Protein AF-A0A1R1MK42-F1 (afdb_monomer)

pLDDT: mean 86.98, std 13.15, range [39.16, 98.31]

Solvent-accessible surface area (backbone atoms only — not comparable to full-atom values): 6255 Å² total; per-residue (Å²): 85,63,34,49,67,41,86,52,98,54,34,41,34,37,38,28,96,66,67,37,85,43,75,52,93,55,93,52,94,48,46,50,37,22,13,39,99,81,50,29,74,16,33,36,44,35,53,51,91,76,48,67,64,58,54,49,52,56,50,52,56,50,43,75,76,76,54,90,62,51,66,41,33,28,26,71,84,72,75,40,67,76,28,45,60,68,55,50,54,52,46,54,44,49,53,52,52,54,55,54,52,54,59,51,63,70,67,77,74,125

Nearest PDB structures (foldseek):
  1hyv-assembly1_A  TM=3.126E-01  e=1.794E+00  Human immunodeficiency virus 1
  7vpd-assembly1_C  TM=4.108E-01  e=3.196E+00  Streptomyces coelicolor A3(2)
  6rwo-assembly1_C  TM=3.142E-01  e=3.874E+00  Simian immunodeficiency virus

Radius of gyration: 14.37 Å; Cα contacts (8 Å, |Δi|>4): 189; chains: 1; bounding box: 37×27×42 Å

Mean predicted aligned error: 5.57 Å

Secondary structure (DSSP, 8-state):
-B-EEEE-SSEEEEE-SS---EE---SSTTEEEEE-TTS-EEEEEEE-SS-HHHHHHHHHHHHHHH----S-EEEGG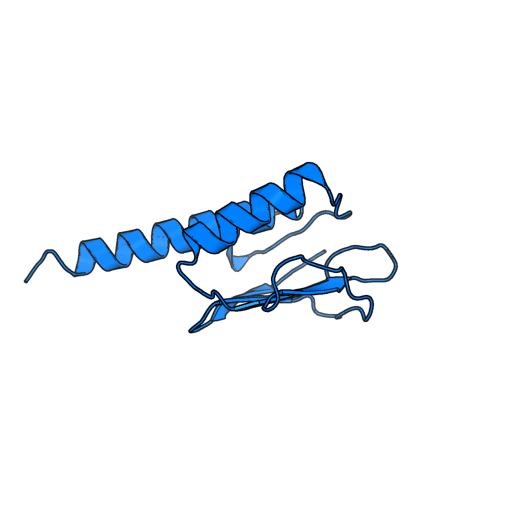GTEEEE-HHHHHHHHHHHHHHHHHHHHHTTS--

Structure (mmCIF, N/CA/C/O backbone):
data_AF-A0A1R1MK42-F1
#
_entry.id   AF-A0A1R1MK42-F1
#
loop_
_atom_site.group_PDB
_atom_site.id
_atom_site.type_symbol
_atom_site.label_atom_id
_atom_site.label_alt_id
_atom_site.label_comp_id
_atom_site.label_asym_id
_atom_site.label_entity_id
_atom_site.label_seq_id
_atom_site.pdbx_PDB_ins_code
_atom_site.Cartn_x
_atom_site.Cartn_y
_atom_site.Cartn_z
_atom_site.occupancy
_atom_site.B_iso_or_equiv
_atom_site.auth_seq_id
_atom_site.auth_comp_id
_atom_site.auth_asym_id
_atom_site.auth_atom_id
_atom_site.pdbx_PDB_model_num
ATOM 1 N N . MET A 1 1 ? -1.856 -2.636 -13.276 1.00 94.56 1 MET A N 1
ATOM 2 C CA . MET A 1 1 ? -1.531 -3.570 -12.182 1.00 94.56 1 MET A CA 1
ATOM 3 C C . MET A 1 1 ? -2.743 -3.783 -11.280 1.00 94.56 1 MET A C 1
ATOM 5 O O . MET A 1 1 ? -3.343 -2.808 -10.846 1.00 94.56 1 MET A O 1
ATOM 9 N N . LEU A 1 2 ? -3.117 -5.034 -11.003 1.00 97.50 2 LEU A N 1
ATOM 10 C CA . LEU A 1 2 ? -4.122 -5.364 -9.985 1.00 97.50 2 LEU A CA 1
ATOM 11 C C . LEU A 1 2 ? -3.400 -5.615 -8.656 1.00 97.50 2 LEU A C 1
ATOM 13 O O . LEU A 1 2 ? -2.496 -6.449 -8.610 1.00 97.50 2 LEU A O 1
ATOM 17 N N . LEU A 1 3 ? -3.780 -4.900 -7.598 1.00 98.06 3 LEU A N 1
ATOM 18 C CA . LEU A 1 3 ? -3.294 -5.150 -6.241 1.00 98.06 3 LEU A CA 1
ATOM 19 C C . LEU A 1 3 ? -4.474 -5.483 -5.336 1.00 98.06 3 LEU A C 1
ATOM 21 O O . LEU A 1 3 ? -5.514 -4.838 -5.404 1.00 98.06 3 LEU A O 1
ATOM 25 N N . HIS A 1 4 ? -4.270 -6.445 -4.446 1.00 98.19 4 HIS A N 1
ATOM 26 C CA . HIS A 1 4 ? -5.196 -6.764 -3.373 1.00 98.19 4 HIS A CA 1
ATOM 27 C C . HIS A 1 4 ? -4.791 -6.035 -2.105 1.00 98.19 4 HIS A C 1
ATOM 29 O O . HIS A 1 4 ? -3.666 -6.208 -1.619 1.00 98.19 4 HIS A O 1
ATOM 35 N N . PHE A 1 5 ? -5.708 -5.237 -1.565 1.00 98.25 5 PHE A N 1
ATOM 36 C CA . PHE A 1 5 ? -5.514 -4.574 -0.283 1.00 98.25 5 PHE A CA 1
ATOM 37 C C . PHE A 1 5 ? -5.948 -5.468 0.875 1.00 98.25 5 PHE A C 1
ATOM 39 O O . PHE A 1 5 ? -7.041 -6.034 0.895 1.00 98.25 5 PHE A O 1
ATOM 46 N N . LYS A 1 6 ? -5.088 -5.547 1.889 1.00 97.75 6 LYS A N 1
ATOM 47 C CA . LYS A 1 6 ? -5.372 -6.225 3.147 1.00 97.75 6 LYS A CA 1
ATOM 48 C C . LYS A 1 6 ? -4.967 -5.348 4.320 1.00 97.75 6 LYS A C 1
ATOM 50 O O . LYS A 1 6 ? -3.787 -5.099 4.549 1.00 97.75 6 LYS A O 1
ATOM 55 N N . ASP A 1 7 ? -5.954 -4.964 5.115 1.00 95.75 7 ASP A N 1
ATOM 56 C CA . ASP A 1 7 ? -5.732 -4.414 6.446 1.00 95.75 7 ASP A CA 1
ATOM 57 C C . ASP A 1 7 ? -5.218 -5.512 7.392 1.00 95.75 7 ASP A C 1
ATOM 59 O O . ASP A 1 7 ? -5.723 -6.639 7.418 1.00 95.75 7 ASP A O 1
ATOM 63 N N . THR A 1 8 ? -4.183 -5.197 8.164 1.00 93.56 8 THR A N 1
ATOM 64 C CA . THR A 1 8 ? -3.572 -6.108 9.136 1.00 93.56 8 THR A CA 1
ATOM 65 C C . THR A 1 8 ? -3.674 -5.525 10.545 1.00 93.56 8 THR A C 1
ATOM 67 O O . THR A 1 8 ? -4.107 -4.391 10.751 1.00 93.56 8 THR A O 1
ATOM 70 N N . LYS A 1 9 ? -3.271 -6.297 11.562 1.00 87.75 9 LYS A N 1
ATOM 71 C CA . LYS A 1 9 ? -3.325 -5.837 12.958 1.00 87.75 9 LYS A CA 1
ATOM 72 C C . LYS A 1 9 ? -2.465 -4.588 13.202 1.00 87.75 9 LYS A C 1
ATOM 74 O O . LYS A 1 9 ? -2.825 -3.775 14.050 1.00 87.75 9 LYS A O 1
ATOM 79 N N . SER A 1 10 ? -1.348 -4.458 12.493 1.00 89.88 10 SER A N 1
ATOM 80 C CA . SER A 1 10 ? -0.309 -3.454 12.746 1.00 89.88 10 SER A CA 1
ATOM 81 C C . SER A 1 10 ? -0.009 -2.571 11.535 1.00 89.88 10 SER A C 1
ATOM 83 O O . SER A 1 10 ? 0.975 -1.847 11.555 1.00 89.88 10 SER A O 1
ATOM 85 N N . GLY A 1 11 ? -0.803 -2.637 10.468 1.00 94.00 11 GLY A N 1
ATOM 86 C CA . GLY A 1 11 ? -0.382 -2.109 9.176 1.00 94.00 11 GLY A CA 1
ATOM 87 C C . GLY A 1 11 ? -1.310 -2.496 8.040 1.00 94.00 11 GLY A C 1
ATOM 88 O O . GLY A 1 11 ? -2.415 -2.990 8.278 1.00 94.00 11 GLY A O 1
ATOM 89 N N . PHE A 1 12 ? -0.822 -2.402 6.813 1.00 96.06 12 PHE A N 1
ATOM 90 C CA . PHE A 1 12 ? -1.520 -2.914 5.641 1.00 96.06 12 PHE A CA 1
ATOM 91 C C . PHE A 1 12 ? -0.565 -3.597 4.672 1.00 96.06 12 PHE A C 1
ATOM 93 O O . PHE A 1 12 ? 0.650 -3.409 4.716 1.00 96.06 12 PHE A O 1
ATOM 100 N N . ARG A 1 13 ? -1.159 -4.362 3.762 1.00 97.50 13 ARG A N 1
ATOM 101 C CA . ARG A 1 13 ? -0.465 -4.999 2.657 1.00 97.50 13 ARG A CA 1
ATOM 102 C C . ARG A 1 13 ? -1.177 -4.716 1.344 1.00 97.50 13 ARG A C 1
ATOM 104 O O . ARG A 1 13 ? -2.406 -4.775 1.285 1.00 97.50 13 ARG A O 1
ATOM 111 N N . LEU A 1 14 ? -0.400 -4.454 0.301 1.00 97.44 14 LEU A N 1
ATOM 112 C CA . LEU A 1 14 ? -0.841 -4.479 -1.092 1.00 97.44 14 LEU A CA 1
ATOM 113 C C . LEU A 1 14 ? -0.080 -5.590 -1.804 1.00 97.44 14 LEU A C 1
ATOM 115 O O . LEU A 1 14 ? 1.136 -5.695 -1.656 1.00 97.44 14 LEU A O 1
ATOM 119 N N . LYS A 1 15 ? -0.772 -6.442 -2.556 1.00 97.94 15 LYS A N 1
ATOM 120 C CA . LYS A 1 15 ? -0.126 -7.580 -3.217 1.00 97.94 15 LYS A CA 1
ATOM 121 C C . LYS A 1 15 ? -0.754 -7.887 -4.573 1.00 97.94 15 LYS A C 1
ATOM 123 O O . LYS A 1 15 ? -1.964 -8.059 -4.656 1.00 97.94 15 LYS A O 1
ATOM 128 N N . ALA A 1 16 ? 0.079 -8.004 -5.601 1.00 97.44 16 ALA A N 1
ATOM 129 C CA . ALA A 1 16 ? -0.280 -8.572 -6.896 1.00 97.44 16 ALA A CA 1
ATOM 130 C C . ALA A 1 16 ? -0.193 -10.109 -6.874 1.00 97.44 16 ALA A C 1
ATOM 132 O O . ALA A 1 16 ? 0.470 -10.701 -6.016 1.00 97.44 16 ALA A O 1
ATOM 133 N N . ASP A 1 17 ? -0.794 -10.759 -7.872 1.00 95.12 17 ASP A N 1
ATOM 134 C CA . ASP A 1 17 ? -0.704 -12.217 -8.050 1.00 95.12 17 ASP A CA 1
ATOM 135 C C . ASP A 1 17 ? 0.736 -12.695 -8.266 1.00 95.12 17 ASP A C 1
ATOM 137 O O . ASP A 1 17 ? 1.145 -13.743 -7.763 1.00 95.12 17 ASP A O 1
ATOM 141 N N . ARG A 1 18 ? 1.523 -11.899 -8.998 1.00 95.31 18 ARG A N 1
ATOM 142 C CA . ARG A 1 18 ? 2.962 -12.098 -9.174 1.00 95.31 18 ARG A CA 1
ATOM 143 C C . ARG A 1 18 ? 3.716 -10.963 -8.506 1.00 95.31 18 ARG A C 1
ATOM 145 O O . ARG A 1 18 ? 3.560 -9.807 -8.888 1.00 95.31 18 ARG A O 1
ATOM 152 N N . ILE A 1 19 ? 4.542 -11.328 -7.535 1.00 95.44 19 ILE A N 1
ATOM 153 C CA . ILE A 1 19 ? 5.438 -10.415 -6.831 1.00 95.44 19 ILE A CA 1
ATOM 154 C C . ILE A 1 19 ? 6.752 -10.340 -7.615 1.00 95.44 19 ILE A C 1
ATOM 156 O O . ILE A 1 19 ? 7.307 -11.373 -7.991 1.00 95.44 19 ILE A O 1
ATOM 160 N N . GLY A 1 20 ? 7.199 -9.121 -7.905 1.00 93.50 20 GLY A N 1
ATOM 161 C CA . GLY A 1 20 ? 8.527 -8.851 -8.444 1.00 93.50 20 GLY A CA 1
ATOM 162 C C . GLY A 1 20 ? 9.605 -8.931 -7.363 1.00 93.50 20 GLY A C 1
ATOM 163 O O . GLY A 1 20 ? 9.311 -9.059 -6.181 1.00 93.50 20 GLY A O 1
ATOM 164 N N . ASP A 1 21 ? 10.861 -8.861 -7.773 1.00 92.25 21 ASP A N 1
ATOM 165 C CA . ASP A 1 21 ? 12.038 -9.080 -6.928 1.00 92.25 21 ASP A CA 1
ATOM 166 C C . ASP A 1 21 ? 12.903 -7.822 -6.752 1.00 92.25 21 ASP A C 1
ATOM 168 O O . ASP A 1 21 ? 13.908 -7.856 -6.044 1.00 92.25 21 ASP A O 1
ATOM 172 N N . LYS A 1 22 ? 12.522 -6.699 -7.375 1.00 91.62 22 LYS A N 1
ATOM 173 C CA . LYS A 1 22 ? 13.263 -5.438 -7.281 1.00 91.62 22 LYS A CA 1
ATOM 174 C C . LYS A 1 22 ? 12.762 -4.592 -6.126 1.00 91.62 22 LYS A C 1
ATOM 176 O O . LYS A 1 22 ? 11.663 -4.038 -6.196 1.00 91.62 22 LYS A O 1
ATOM 181 N N . GLU A 1 23 ? 13.595 -4.434 -5.110 1.00 88.50 23 GLU A N 1
ATOM 182 C CA . GLU A 1 23 ? 13.330 -3.515 -4.008 1.00 88.50 23 GLU A CA 1
ATOM 183 C C . GLU A 1 23 ? 13.297 -2.061 -4.492 1.00 88.50 23 GLU A C 1
ATOM 185 O O . GLU A 1 23 ? 14.202 -1.587 -5.185 1.00 88.50 23 GLU A O 1
ATOM 190 N N . LEU A 1 24 ? 12.242 -1.344 -4.105 1.00 83.88 24 LEU A N 1
ATOM 191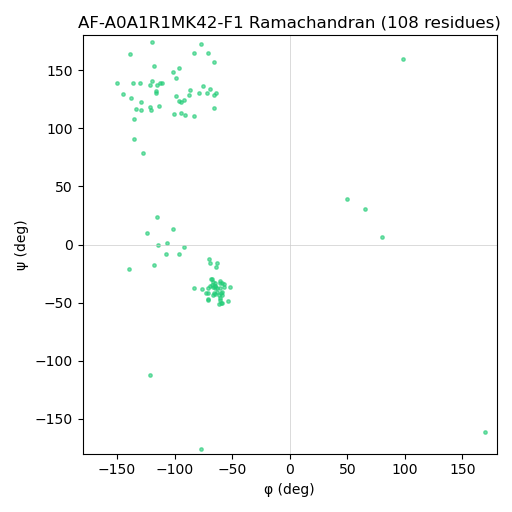 C CA . LEU A 1 24 ? 12.162 0.104 -4.232 1.00 83.88 24 LEU A CA 1
ATOM 192 C C . LEU A 1 24 ? 12.468 0.707 -2.854 1.00 83.88 24 LEU A C 1
ATOM 194 O O . LEU A 1 24 ? 11.667 0.529 -1.933 1.00 83.88 24 LEU A O 1
ATOM 198 N N . PRO A 1 25 ? 13.599 1.413 -2.683 1.00 73.94 25 PRO A N 1
ATOM 199 C CA . PRO A 1 25 ? 13.995 1.921 -1.379 1.00 73.94 25 PRO A CA 1
ATOM 200 C C . PRO A 1 25 ? 12.993 2.971 -0.894 1.00 73.94 25 PRO A C 1
ATOM 202 O O . PRO A 1 25 ? 12.841 4.032 -1.504 1.00 73.94 25 PRO A O 1
ATOM 205 N N . PHE A 1 26 ? 12.327 2.673 0.220 1.00 70.44 26 PHE A N 1
ATOM 206 C CA . PHE A 1 26 ? 11.504 3.623 0.960 1.00 70.44 26 PHE A CA 1
ATOM 207 C C . PHE A 1 26 ? 12.262 4.134 2.196 1.00 70.44 26 PHE A C 1
ATOM 209 O O . PHE A 1 26 ? 13.069 3.400 2.766 1.00 70.44 26 PHE A O 1
ATOM 216 N N . PRO A 1 27 ? 12.037 5.386 2.634 1.00 65.12 27 PRO A N 1
ATOM 217 C CA . PRO A 1 27 ? 12.748 5.956 3.784 1.00 65.12 27 PRO A CA 1
ATOM 218 C C . PRO A 1 27 ? 12.401 5.300 5.115 1.00 65.12 27 PRO A C 1
ATOM 220 O O . PRO A 1 27 ? 13.220 5.312 6.034 1.00 65.12 27 PRO A O 1
ATOM 223 N N . SER A 1 28 ? 11.180 4.781 5.247 1.00 68.12 28 SER A N 1
ATOM 224 C CA . SER A 1 28 ? 10.745 4.126 6.473 1.00 68.12 28 SER A CA 1
ATOM 225 C C . SER A 1 28 ? 11.294 2.708 6.571 1.00 68.12 28 SER A C 1
ATOM 227 O O . SER A 1 28 ? 11.142 1.890 5.668 1.00 68.12 28 SER A O 1
ATOM 229 N N . LEU A 1 29 ? 11.876 2.410 7.735 1.00 64.69 29 LEU A N 1
ATOM 230 C CA . LEU A 1 29 ? 12.476 1.119 8.078 1.00 64.69 29 LEU A CA 1
ATOM 231 C C . LEU A 1 29 ? 11.473 -0.045 8.110 1.00 64.69 29 LEU A C 1
ATOM 233 O O . LEU A 1 29 ? 11.892 -1.198 8.142 1.00 64.69 29 LEU A O 1
ATOM 237 N N . LEU A 1 30 ? 10.169 0.244 8.154 1.00 81.50 30 LEU A N 1
ATOM 238 C CA . LEU A 1 30 ? 9.104 -0.759 8.260 1.00 81.50 30 LEU A CA 1
ATOM 239 C C . LEU A 1 30 ? 8.203 -0.804 7.020 1.00 81.50 30 LEU A C 1
ATOM 241 O O . LEU A 1 30 ? 7.039 -1.209 7.113 1.00 81.50 30 LEU A O 1
ATOM 245 N N . VAL A 1 31 ? 8.733 -0.359 5.880 1.00 86.44 31 VAL A N 1
ATOM 246 C CA . VAL A 1 31 ? 8.054 -0.431 4.588 1.00 86.44 31 VAL A CA 1
ATOM 247 C C . VAL A 1 31 ? 8.905 -1.245 3.634 1.00 86.44 31 VAL A C 1
ATOM 249 O O . VAL A 1 31 ? 9.999 -0.840 3.252 1.00 86.44 31 VAL A O 1
ATOM 252 N N . GLU A 1 32 ? 8.369 -2.383 3.223 1.00 90.50 32 GLU A N 1
ATOM 253 C CA . GLU A 1 32 ? 8.912 -3.166 2.123 1.00 90.50 32 GLU A CA 1
ATOM 254 C C . GLU A 1 32 ? 8.110 -2.852 0.862 1.00 90.50 32 GLU A C 1
ATOM 256 O O . GLU A 1 32 ? 6.880 -2.944 0.874 1.00 90.50 32 GLU A O 1
ATOM 261 N N . VAL A 1 33 ? 8.793 -2.493 -0.228 1.00 91.44 33 VAL A N 1
ATOM 262 C CA . VAL A 1 33 ? 8.172 -2.288 -1.543 1.00 91.44 33 VAL A CA 1
ATOM 263 C C . VAL A 1 33 ? 8.939 -3.078 -2.592 1.00 91.44 33 VAL A C 1
ATOM 265 O O . VAL A 1 33 ? 10.132 -2.848 -2.789 1.00 91.44 33 VAL A O 1
ATOM 268 N N . LEU A 1 34 ? 8.242 -3.967 -3.304 1.00 94.12 34 LEU A N 1
ATOM 269 C CA . LEU A 1 34 ? 8.811 -4.726 -4.420 1.00 94.12 34 LEU A CA 1
ATOM 270 C C . LEU A 1 34 ? 8.134 -4.350 -5.734 1.00 94.12 34 LEU A C 1
ATOM 272 O O . LEU A 1 34 ? 6.904 -4.242 -5.830 1.00 94.12 34 LEU A O 1
ATOM 276 N N . THR A 1 35 ? 8.946 -4.202 -6.771 1.00 94.88 35 THR A N 1
ATOM 277 C CA . THR A 1 35 ? 8.537 -3.803 -8.115 1.00 94.88 35 THR A CA 1
ATOM 278 C C . THR A 1 35 ? 8.847 -4.888 -9.138 1.00 94.88 35 THR A C 1
ATOM 280 O O . THR A 1 35 ? 9.739 -5.718 -8.953 1.00 94.88 35 THR A O 1
ATOM 283 N N . ASN A 1 36 ? 8.085 -4.902 -10.231 1.00 94.81 36 ASN A N 1
ATOM 284 C CA . ASN A 1 36 ? 8.420 -5.706 -11.401 1.00 94.81 36 ASN A CA 1
ATOM 285 C C . ASN A 1 36 ? 9.552 -5.056 -12.222 1.00 94.81 36 ASN A C 1
ATOM 287 O O . ASN A 1 36 ? 10.106 -4.012 -11.876 1.00 94.81 36 ASN A O 1
ATOM 291 N N . ASN A 1 37 ? 9.895 -5.661 -13.361 1.00 93.62 37 ASN A N 1
ATOM 292 C CA . ASN A 1 37 ? 10.966 -5.161 -14.222 1.00 93.62 37 ASN A CA 1
ATOM 293 C C . ASN A 1 37 ? 10.701 -3.776 -14.830 1.00 93.62 37 ASN A C 1
ATOM 295 O O . ASN A 1 37 ? 11.655 -3.118 -15.241 1.00 93.62 37 ASN A O 1
ATOM 299 N N . GLN A 1 38 ? 9.442 -3.351 -14.862 1.00 92.50 38 GLN A N 1
ATOM 300 C CA . GLN A 1 38 ? 8.956 -2.076 -15.371 1.00 92.50 38 GLN A CA 1
ATOM 301 C C . GLN A 1 38 ? 8.888 -0.999 -14.276 1.00 92.50 38 GLN A C 1
ATOM 303 O O . GLN A 1 38 ? 8.533 0.138 -14.570 1.00 92.50 38 GLN A O 1
ATOM 308 N N . GLY A 1 39 ? 9.229 -1.341 -13.029 1.00 91.62 39 GLY A N 1
ATOM 309 C CA . GLY A 1 39 ? 9.148 -0.436 -11.884 1.00 91.62 39 GLY A CA 1
ATOM 310 C C . GLY A 1 39 ? 7.739 -0.290 -11.305 1.00 91.62 39 GLY A C 1
ATOM 311 O O . GLY A 1 39 ? 7.538 0.530 -10.413 1.00 91.62 39 GLY A O 1
ATOM 312 N N . GLU A 1 40 ? 6.758 -1.067 -11.776 1.00 94.56 40 GLU A N 1
ATOM 313 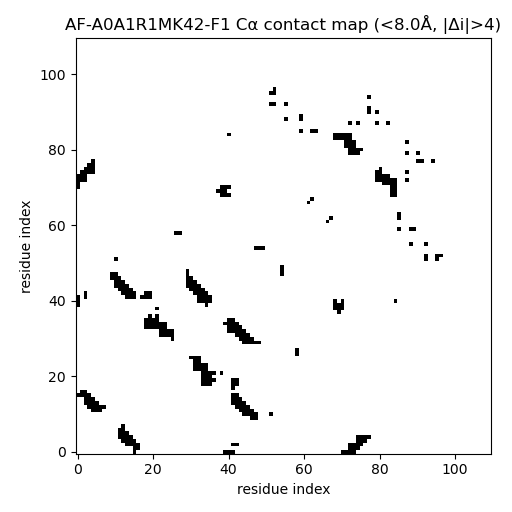C CA . GLU A 1 40 ? 5.417 -1.062 -11.192 1.00 94.56 40 GLU A CA 1
ATOM 314 C C . GLU A 1 40 ? 5.429 -1.825 -9.867 1.00 94.56 40 GLU A C 1
ATOM 316 O O . GLU A 1 40 ? 5.986 -2.923 -9.770 1.00 94.56 40 GLU A O 1
ATOM 321 N N . VAL A 1 41 ? 4.778 -1.272 -8.848 1.00 94.44 41 VAL A N 1
ATOM 322 C CA . VAL A 1 41 ? 4.655 -1.890 -7.530 1.00 94.44 41 VAL A CA 1
ATOM 323 C C . VAL A 1 41 ? 3.832 -3.168 -7.632 1.00 94.44 41 VAL A C 1
ATOM 325 O O . VAL A 1 41 ? 2.718 -3.191 -8.146 1.00 94.44 41 VAL A O 1
ATOM 328 N N . THR A 1 42 ? 4.378 -4.246 -7.093 1.00 97.00 42 THR A N 1
ATOM 329 C CA . THR A 1 42 ? 3.724 -5.561 -7.030 1.00 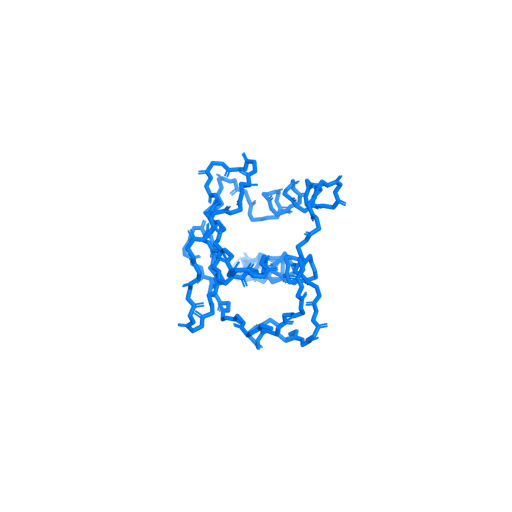97.00 42 THR A CA 1
ATOM 330 C C . THR A 1 42 ? 3.497 -6.021 -5.598 1.00 97.00 42 THR A C 1
ATOM 332 O O . THR A 1 42 ? 2.673 -6.902 -5.350 1.00 97.00 42 THR A O 1
ATOM 335 N N . PHE A 1 43 ? 4.202 -5.415 -4.646 1.00 96.44 43 PHE A N 1
ATOM 336 C CA . PHE A 1 43 ? 4.093 -5.735 -3.238 1.00 96.44 43 PHE A CA 1
ATOM 337 C C . PHE A 1 43 ? 4.396 -4.511 -2.383 1.00 96.44 43 PHE A C 1
ATOM 339 O O . PHE A 1 43 ? 5.330 -3.764 -2.672 1.00 96.44 43 PHE A O 1
ATOM 346 N N . VAL A 1 44 ? 3.605 -4.346 -1.329 1.00 94.25 44 VAL A N 1
ATOM 347 C CA . VAL A 1 44 ? 3.856 -3.428 -0.222 1.00 94.25 44 VAL A CA 1
ATOM 348 C C . VAL A 1 44 ? 3.507 -4.161 1.057 1.00 94.25 44 VAL A C 1
ATOM 350 O O . VAL A 1 44 ? 2.370 -4.619 1.179 1.00 94.25 44 VAL A O 1
ATOM 353 N N . ASP A 1 45 ? 4.422 -4.221 2.015 1.00 93.88 45 ASP A N 1
ATOM 354 C CA . ASP A 1 45 ? 4.104 -4.564 3.401 1.00 93.88 45 ASP A CA 1
ATOM 355 C C . ASP A 1 45 ? 4.537 -3.406 4.283 1.00 93.88 45 ASP A C 1
ATOM 357 O O . ASP A 1 45 ? 5.708 -3.030 4.306 1.00 93.88 45 ASP A O 1
ATOM 361 N N . TRP A 1 46 ? 3.573 -2.803 4.969 1.00 92.06 46 TRP A N 1
ATOM 362 C CA . TRP A 1 46 ? 3.821 -1.607 5.754 1.00 92.06 46 TRP A CA 1
ATOM 363 C C . TRP A 1 46 ? 3.272 -1.786 7.153 1.00 92.06 46 TRP A C 1
ATOM 365 O O . TRP A 1 46 ? 2.059 -1.874 7.353 1.00 92.06 46 TRP A O 1
ATOM 375 N N . VAL A 1 47 ? 4.177 -1.784 8.128 1.00 91.56 47 VAL A N 1
ATOM 376 C CA . VAL A 1 47 ? 3.847 -1.779 9.554 1.00 91.56 47 VAL A CA 1
ATOM 377 C C . VAL A 1 47 ? 3.884 -0.349 10.086 1.00 91.56 47 VAL A C 1
ATOM 379 O O . VAL A 1 47 ? 4.892 0.344 9.967 1.00 91.56 47 VAL A O 1
ATOM 382 N N . PHE A 1 48 ? 2.780 0.104 10.675 1.00 90.12 48 PHE A N 1
ATOM 383 C CA . PHE A 1 48 ? 2.711 1.416 11.307 1.00 90.12 48 PHE A CA 1
ATOM 384 C C . PHE A 1 48 ? 3.512 1.419 12.611 1.00 90.12 48 PHE A C 1
ATOM 386 O O . PHE A 1 48 ? 3.333 0.544 13.462 1.00 90.12 48 PHE A O 1
ATOM 393 N N . MET A 1 49 ? 4.374 2.418 12.777 1.00 84.56 49 MET A N 1
ATOM 394 C CA . MET A 1 49 ? 5.114 2.668 14.013 1.00 84.56 49 MET A CA 1
ATOM 395 C C . MET A 1 49 ? 4.283 3.448 15.023 1.00 84.56 49 MET A C 1
ATOM 397 O O . MET A 1 49 ? 4.401 3.221 16.226 1.00 84.56 49 MET A O 1
ATOM 401 N N . SER A 1 50 ? 3.480 4.394 14.536 1.00 82.25 50 SER A N 1
ATOM 402 C CA . SER A 1 50 ? 2.734 5.321 15.378 1.00 82.25 50 SER A CA 1
ATOM 403 C C . SER A 1 50 ? 1.233 5.203 15.109 1.00 82.25 50 SER A C 1
ATOM 405 O O . SER A 1 50 ? 0.617 4.176 15.410 1.00 82.25 50 SER A O 1
ATOM 407 N N . SER A 1 51 ? 0.625 6.235 14.534 1.00 86.94 51 SER A N 1
ATOM 408 C CA . SER A 1 51 ? -0.729 6.192 14.013 1.00 86.94 51 SER A CA 1
ATOM 409 C C . SER A 1 51 ? -0.715 5.981 12.491 1.00 86.94 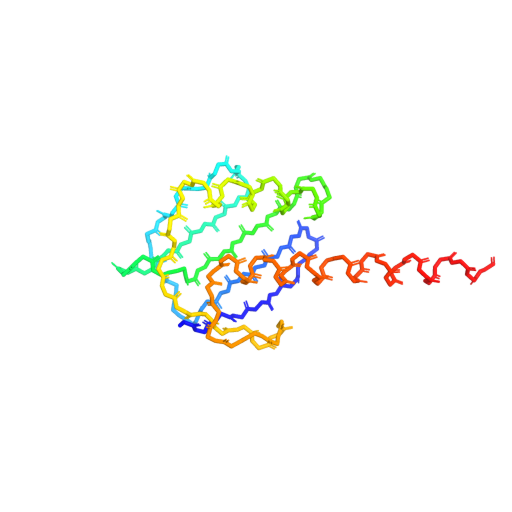51 SER A C 1
ATOM 411 O O . SER A 1 51 ? 0.111 6.572 11.794 1.00 86.94 51 SER A O 1
ATOM 413 N N . PRO A 1 52 ? -1.677 5.216 11.933 1.00 88.62 52 PRO A N 1
ATOM 414 C CA . PRO A 1 52 ? -1.791 5.028 10.485 1.00 88.62 52 PRO A CA 1
ATOM 415 C C . PRO A 1 52 ? -1.818 6.345 9.702 1.00 88.62 52 PRO A C 1
ATOM 417 O O . PRO A 1 52 ? -1.282 6.438 8.605 1.00 88.62 52 PRO A O 1
ATOM 420 N N . LEU A 1 53 ? -2.460 7.378 10.262 1.00 90.75 53 LEU A N 1
ATOM 421 C CA . LEU A 1 53 ? -2.632 8.663 9.590 1.00 90.75 53 LEU A CA 1
ATOM 422 C C . LEU A 1 53 ? -1.358 9.508 9.585 1.00 90.75 53 LEU A C 1
ATOM 424 O O . LEU A 1 53 ? -1.112 10.191 8.592 1.00 90.75 53 LEU A O 1
ATOM 428 N N . GLU A 1 54 ? -0.577 9.494 10.666 1.00 88.19 54 GLU A N 1
ATOM 429 C CA . GLU A 1 54 ? 0.698 10.215 10.727 1.00 88.19 54 GLU A CA 1
ATOM 430 C C . GLU A 1 54 ? 1.739 9.545 9.838 1.00 88.19 54 GLU A C 1
ATOM 432 O O . GLU A 1 54 ? 2.333 10.229 9.003 1.00 88.19 54 GLU A O 1
ATOM 437 N N . ASP A 1 55 ? 1.868 8.219 9.932 1.00 87.44 55 ASP A N 1
ATOM 438 C CA . ASP A 1 55 ? 2.816 7.449 9.127 1.00 87.44 55 ASP A CA 1
ATOM 439 C C . ASP A 1 55 ? 2.511 7.610 7.626 1.00 87.44 55 ASP A C 1
ATOM 441 O O . ASP A 1 55 ? 3.392 7.970 6.845 1.00 87.44 55 ASP A O 1
ATOM 445 N N . LEU A 1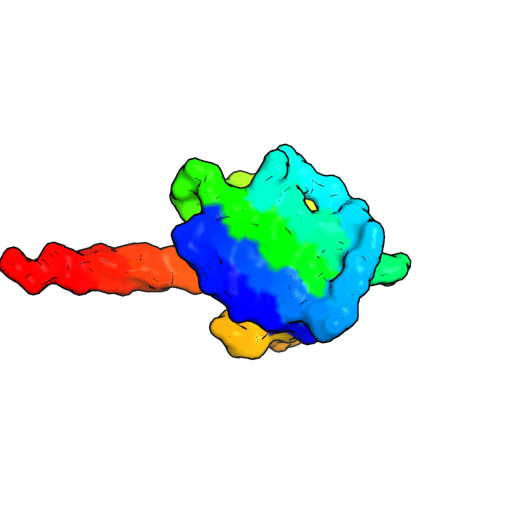 56 ? 1.243 7.462 7.208 1.00 87.81 56 LEU A N 1
ATOM 446 C CA . LEU A 1 56 ? 0.853 7.673 5.806 1.00 87.81 56 LEU A CA 1
ATOM 447 C C . LEU A 1 56 ? 1.049 9.124 5.356 1.00 87.81 56 LEU A C 1
ATOM 449 O O . LEU A 1 56 ? 1.392 9.359 4.201 1.00 87.81 56 LEU A O 1
ATOM 453 N N . LYS A 1 57 ? 0.826 10.117 6.227 1.00 86.12 57 LYS A N 1
ATOM 454 C CA . LYS A 1 57 ? 1.030 11.534 5.880 1.00 86.12 57 LYS A CA 1
ATOM 455 C C . LYS A 1 57 ? 2.507 11.841 5.642 1.00 86.12 57 LYS A C 1
ATOM 457 O O . LYS A 1 57 ? 2.812 12.560 4.690 1.00 86.12 57 LYS A O 1
ATOM 462 N N . PHE A 1 58 ? 3.390 11.332 6.500 1.00 81.38 58 PHE A N 1
ATOM 463 C CA . PHE A 1 58 ? 4.831 11.524 6.373 1.00 81.38 58 PHE A CA 1
ATOM 464 C C . PHE A 1 58 ? 5.340 10.923 5.060 1.00 81.38 58 PHE A C 1
ATOM 466 O O . PHE A 1 58 ? 5.929 11.622 4.238 1.00 81.38 58 PHE A O 1
ATOM 473 N N . GLU A 1 59 ? 5.000 9.672 4.786 1.00 76.44 59 GLU A N 1
ATOM 474 C CA . GLU A 1 59 ? 5.476 8.978 3.589 1.00 76.44 59 GLU A CA 1
ATOM 475 C C . GLU A 1 59 ? 4.850 9.503 2.288 1.00 76.44 59 GLU A C 1
ATOM 477 O O . GLU A 1 59 ? 5.551 9.665 1.291 1.00 76.44 59 GLU A O 1
ATOM 482 N N . LEU A 1 60 ? 3.563 9.880 2.277 1.00 79.00 60 LEU A N 1
ATOM 483 C CA . LEU A 1 60 ? 2.956 10.547 1.113 1.00 79.00 60 LEU A CA 1
ATOM 484 C C . LEU A 1 60 ? 3.667 11.859 0.761 1.00 79.00 60 LEU A C 1
ATOM 486 O O . LEU A 1 60 ? 3.732 12.219 -0.417 1.00 79.00 60 LEU A O 1
ATOM 490 N N . SER A 1 61 ? 4.195 12.576 1.760 1.00 76.50 61 SER A N 1
ATOM 491 C CA . SER A 1 61 ? 4.995 13.779 1.514 1.00 76.50 61 SER A CA 1
ATOM 492 C C . SER A 1 61 ? 6.339 13.447 0.865 1.00 76.50 61 SER A C 1
ATOM 494 O O . SER A 1 61 ? 6.764 14.162 -0.035 1.00 76.50 61 SER A O 1
ATOM 496 N N . TYR A 1 62 ? 6.949 12.317 1.228 1.00 68.88 62 TYR A N 1
ATOM 497 C CA . TYR A 1 62 ? 8.200 11.867 0.627 1.00 68.88 62 TYR A CA 1
ATOM 498 C C . TYR A 1 62 ? 8.022 11.394 -0.821 1.00 68.88 62 TYR A C 1
ATOM 500 O O . TYR A 1 62 ? 8.759 11.821 -1.711 1.00 68.88 62 TYR A O 1
ATOM 508 N N . VAL A 1 63 ? 7.011 10.555 -1.077 1.00 68.44 63 VAL A N 1
ATOM 509 C CA . VAL A 1 63 ? 6.704 10.028 -2.421 1.00 68.44 63 VAL A CA 1
ATOM 510 C C . VAL A 1 63 ? 6.411 11.161 -3.398 1.00 68.44 63 VAL A C 1
ATOM 512 O O . VAL A 1 63 ? 6.879 11.131 -4.532 1.00 68.44 63 VAL A O 1
ATOM 515 N N . LYS A 1 64 ? 5.676 12.188 -2.951 1.00 64.12 64 LYS A N 1
ATOM 516 C CA . LYS A 1 64 ? 5.288 13.334 -3.781 1.00 64.12 64 LYS A CA 1
ATOM 517 C C . LYS A 1 64 ? 6.487 14.062 -4.398 1.00 64.12 64 LYS A C 1
ATOM 519 O O . LYS A 1 64 ? 6.355 14.554 -5.515 1.00 64.12 64 LYS A O 1
ATOM 524 N N . ASP A 1 65 ? 7.609 14.124 -3.688 1.00 63.62 65 ASP A N 1
ATOM 525 C CA . ASP A 1 65 ? 8.705 15.026 -4.038 1.00 63.62 65 ASP A CA 1
ATOM 526 C C . ASP A 1 65 ? 9.931 14.304 -4.627 1.00 63.62 65 ASP A C 1
ATOM 528 O O . ASP A 1 65 ? 10.862 14.974 -5.074 1.00 63.62 65 ASP A O 1
ATOM 532 N N . ARG A 1 66 ? 9.980 12.958 -4.615 1.00 64.88 66 ARG A N 1
ATOM 533 C CA . ARG A 1 66 ? 11.223 12.221 -4.937 1.00 64.88 66 ARG A CA 1
ATOM 534 C C . ARG A 1 66 ? 11.095 10.958 -5.783 1.00 64.88 66 ARG A C 1
ATOM 536 O O . ARG A 1 66 ? 12.102 10.561 -6.363 1.00 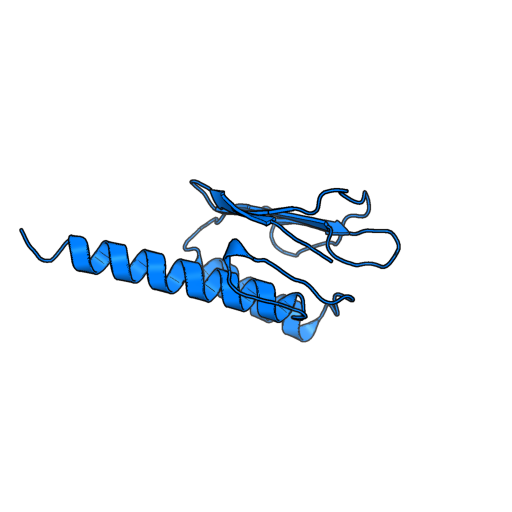64.88 66 ARG A O 1
ATOM 543 N N . VAL A 1 67 ? 9.928 10.314 -5.851 1.00 70.50 67 VAL A N 1
ATOM 544 C CA . VAL A 1 67 ? 9.804 8.998 -6.502 1.00 70.50 67 VAL A CA 1
ATOM 545 C C . VAL A 1 67 ? 8.567 8.957 -7.391 1.00 70.50 67 VAL A C 1
ATOM 547 O O . VAL A 1 67 ? 7.438 8.895 -6.909 1.00 70.50 67 VAL A O 1
ATOM 550 N N . GLU A 1 68 ? 8.784 8.961 -8.704 1.00 78.19 68 GLU A N 1
ATOM 551 C CA . GLU A 1 68 ? 7.731 8.671 -9.673 1.00 78.19 68 GLU A CA 1
ATOM 552 C C . GLU A 1 68 ? 7.608 7.151 -9.826 1.00 78.19 68 GLU A C 1
ATOM 554 O O . GLU A 1 68 ? 8.517 6.487 -10.321 1.00 78.19 68 GLU A O 1
ATOM 559 N N . ILE A 1 69 ? 6.497 6.592 -9.343 1.00 87.25 69 ILE A N 1
ATOM 560 C CA . ILE A 1 69 ? 6.205 5.159 -9.447 1.00 87.25 69 ILE A CA 1
ATOM 561 C C . ILE A 1 69 ? 5.337 4.946 -10.692 1.00 87.25 69 ILE A C 1
ATOM 563 O O . ILE A 1 69 ? 4.190 5.410 -10.701 1.00 87.25 69 ILE A O 1
ATOM 567 N N . PRO A 1 70 ? 5.845 4.262 -11.732 1.00 91.38 70 PRO A N 1
ATOM 568 C CA . PRO A 1 70 ? 5.095 4.043 -12.957 1.00 91.38 70 PRO A CA 1
ATOM 569 C C . PRO A 1 70 ? 3.944 3.050 -12.752 1.00 91.38 70 PRO A C 1
ATOM 571 O O . PRO A 1 70 ? 3.887 2.298 -11.774 1.00 91.38 70 PRO A O 1
ATOM 574 N N . GLY A 1 71 ? 3.035 3.035 -13.724 1.00 93.12 71 GLY A N 1
ATOM 575 C CA . GLY A 1 71 ? 1.908 2.111 -13.780 1.00 93.12 71 GLY A CA 1
ATOM 576 C C . GLY A 1 71 ? 0.596 2.706 -13.271 1.00 93.12 71 GLY A C 1
ATOM 577 O O . GLY A 1 71 ? 0.557 3.691 -12.533 1.00 93.12 71 GLY A O 1
ATOM 578 N N . LEU A 1 72 ? -0.498 2.074 -13.693 1.00 96.44 72 LEU A N 1
ATOM 579 C CA . LEU A 1 72 ? -1.849 2.347 -13.211 1.00 96.44 72 LEU A CA 1
ATOM 580 C C . LEU A 1 72 ? -2.355 1.140 -12.433 1.00 96.44 72 LEU A C 1
ATOM 582 O O . LEU A 1 72 ? -2.148 -0.006 -12.836 1.00 96.44 72 LEU A O 1
ATOM 586 N N . TYR A 1 73 ? -3.022 1.399 -11.321 1.00 97.31 73 TYR A N 1
ATOM 587 C CA . TYR A 1 73 ? -3.351 0.423 -10.301 1.00 97.31 73 TYR A CA 1
ATOM 588 C C . TYR A 1 73 ? -4.859 0.343 -10.108 1.00 97.31 73 TYR A C 1
ATOM 590 O O . TYR A 1 73 ? -5.557 1.354 -10.040 1.00 97.31 73 TYR A O 1
ATOM 598 N N . THR A 1 74 ? -5.345 -0.884 -9.994 1.00 98.31 74 THR A N 1
ATOM 599 C CA . THR A 1 74 ? -6.715 -1.194 -9.589 1.00 98.31 74 THR A CA 1
ATOM 600 C C . THR A 1 74 ? -6.642 -1.942 -8.268 1.00 98.31 74 THR A C 1
ATOM 602 O O . THR A 1 74 ? -5.860 -2.887 -8.148 1.00 98.31 74 THR A O 1
ATOM 605 N N . VAL A 1 75 ? -7.422 -1.501 -7.280 1.00 98.31 75 VAL A N 1
ATOM 606 C CA . VAL A 1 75 ? -7.494 -2.099 -5.936 1.00 98.31 75 VAL A CA 1
ATOM 607 C C . VAL A 1 75 ? -8.968 -2.200 -5.548 1.00 98.31 75 VAL A C 1
ATOM 609 O O . VAL A 1 75 ? -9.532 -1.239 -5.012 1.00 98.31 75 VAL A O 1
ATOM 612 N N . PRO A 1 76 ? -9.624 -3.331 -5.861 1.00 98.00 76 PRO A N 1
ATOM 613 C CA . PRO A 1 76 ? -11.068 -3.481 -5.704 1.00 98.00 76 PRO A CA 1
ATOM 614 C C . PRO A 1 76 ? -11.555 -3.230 -4.276 1.00 98.00 76 PRO A C 1
ATOM 616 O O . PRO A 1 76 ? -12.601 -2.615 -4.084 1.00 98.00 76 PRO A O 1
ATOM 619 N N . GLU A 1 77 ? -10.782 -3.631 -3.264 1.00 98.00 77 GLU A N 1
ATOM 620 C CA . GLU A 1 77 ? -11.159 -3.487 -1.852 1.00 98.00 77 GLU A CA 1
ATOM 621 C C . GLU A 1 77 ? -11.166 -2.023 -1.378 1.00 98.00 77 GLU A C 1
ATOM 623 O O . GLU A 1 77 ? -11.749 -1.714 -0.341 1.00 98.00 77 GLU A O 1
ATOM 628 N N . LEU A 1 78 ? -10.536 -1.122 -2.140 1.00 97.12 78 LEU A N 1
ATOM 629 C CA . LEU A 1 78 ? -10.547 0.326 -1.913 1.00 97.12 78 LEU A CA 1
ATOM 630 C C . LEU A 1 78 ? -11.420 1.080 -2.931 1.00 97.12 78 LEU A C 1
ATOM 632 O O . LEU A 1 78 ? -11.481 2.308 -2.876 1.00 97.12 78 LEU A O 1
ATOM 636 N N . GLY A 1 79 ? -12.075 0.374 -3.862 1.00 96.69 79 GLY A N 1
ATOM 637 C CA . GLY A 1 79 ? -12.932 0.973 -4.888 1.00 96.69 79 GLY A CA 1
ATOM 638 C C . GLY A 1 79 ? -12.187 1.865 -5.885 1.00 96.69 79 GLY A C 1
ATOM 639 O O . GLY A 1 79 ? -12.755 2.844 -6.363 1.00 96.69 79 GLY A O 1
ATOM 640 N N . ILE A 1 80 ? -10.914 1.571 -6.165 1.00 96.81 80 ILE A N 1
ATOM 641 C CA . ILE A 1 80 ? -10.088 2.350 -7.099 1.00 96.81 80 ILE A CA 1
ATOM 642 C C . ILE A 1 80 ? -9.773 1.554 -8.363 1.00 96.81 80 ILE A C 1
ATOM 644 O O . ILE A 1 80 ? -9.442 0.369 -8.298 1.00 96.81 80 ILE A O 1
ATOM 648 N N . GLU A 1 81 ? -9.826 2.234 -9.503 1.00 97.69 81 GLU A N 1
ATOM 649 C CA . GLU A 1 81 ? -9.548 1.692 -10.831 1.00 97.69 81 GLU A CA 1
ATOM 650 C C . GLU A 1 81 ? -8.683 2.688 -11.610 1.00 97.69 81 GLU A C 1
ATOM 652 O O . GLU A 1 81 ? -8.915 3.895 -11.538 1.00 97.69 81 GLU A O 1
ATOM 657 N N . ASN A 1 82 ? -7.685 2.184 -12.344 1.00 96.69 82 ASN A N 1
ATOM 658 C CA . ASN A 1 82 ? -6.775 2.983 -13.178 1.00 96.69 82 ASN A CA 1
ATOM 659 C C . ASN A 1 82 ? -6.157 4.202 -12.460 1.00 96.69 82 ASN A C 1
ATOM 661 O O . ASN A 1 82 ? -5.995 5.267 -13.052 1.00 96.69 82 ASN A O 1
ATOM 665 N N . ALA A 1 83 ? -5.796 4.034 -11.189 1.00 95.69 83 ALA A N 1
ATOM 666 C CA . ALA A 1 83 ? -5.244 5.088 -10.347 1.00 95.69 83 ALA A CA 1
ATOM 667 C C . ALA A 1 83 ? -3.711 5.041 -10.321 1.00 95.69 83 ALA A C 1
ATOM 669 O O . ALA A 1 83 ? -3.104 3.979 -10.432 1.00 95.69 83 ALA A O 1
ATOM 670 N N . THR A 1 84 ? -3.054 6.174 -10.116 1.00 93.94 84 THR A N 1
ATOM 671 C CA . THR A 1 84 ? -1.619 6.207 -9.803 1.00 93.94 84 THR A CA 1
ATOM 672 C C . THR A 1 84 ? -1.346 5.563 -8.443 1.00 93.94 84 THR A C 1
ATOM 674 O O . THR A 1 84 ? -2.208 5.533 -7.562 1.00 93.94 84 THR A O 1
ATOM 677 N N . PHE A 1 85 ? -0.118 5.096 -8.204 1.00 91.94 85 PHE A N 1
ATOM 678 C CA . PHE A 1 85 ? 0.224 4.502 -6.907 1.00 91.94 85 PHE A CA 1
ATOM 679 C C . PHE A 1 85 ? 0.053 5.485 -5.732 1.00 91.94 85 PHE A C 1
ATOM 681 O O . PHE A 1 85 ? -0.342 5.110 -4.629 1.00 91.94 85 PHE A O 1
ATOM 688 N N . LYS A 1 86 ? 0.267 6.781 -5.974 1.00 90.00 86 LYS A N 1
ATOM 689 C CA . LYS A 1 86 ? -0.008 7.833 -4.989 1.00 90.00 86 LYS A CA 1
ATOM 690 C C . LYS A 1 86 ? -1.488 7.888 -4.601 1.00 90.00 86 LYS A C 1
ATOM 692 O O . LYS A 1 86 ? -1.810 8.024 -3.423 1.00 90.00 86 LYS A O 1
ATOM 697 N N . GLU A 1 87 ? -2.387 7.785 -5.573 1.00 93.12 87 GLU A N 1
ATOM 698 C CA . GLU A 1 87 ? -3.830 7.761 -5.320 1.00 93.12 87 GLU A CA 1
ATOM 699 C C . GLU A 1 87 ? -4.255 6.498 -4.566 1.00 93.12 87 GLU A C 1
ATOM 701 O O . GLU A 1 87 ? -5.140 6.580 -3.713 1.00 93.12 87 GLU A O 1
ATOM 706 N N . VAL A 1 88 ? -3.578 5.365 -4.795 1.00 94.81 88 VAL A N 1
ATOM 707 C CA . VAL A 1 88 ? -3.740 4.152 -3.976 1.00 94.81 88 VAL A CA 1
ATOM 708 C C . VAL A 1 88 ? -3.403 4.446 -2.511 1.00 94.81 88 VAL A C 1
ATOM 710 O O . VAL A 1 88 ? -4.212 4.159 -1.630 1.00 94.81 88 VAL A O 1
ATOM 713 N N . LEU A 1 89 ? -2.254 5.065 -2.225 1.00 92.69 89 LEU A N 1
ATOM 714 C CA . LEU A 1 89 ? -1.854 5.400 -0.851 1.00 92.69 89 LEU A CA 1
ATOM 715 C C . LEU A 1 89 ? -2.794 6.425 -0.187 1.00 92.69 89 LEU A C 1
ATOM 717 O O . LEU A 1 89 ? -3.121 6.291 0.995 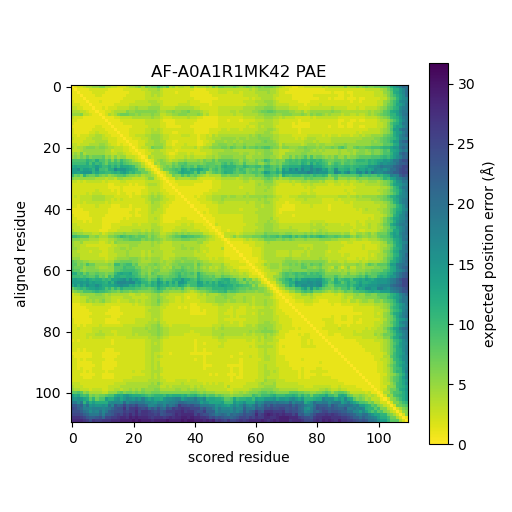1.00 92.69 89 LEU A O 1
ATOM 721 N N . GLU A 1 90 ? -3.294 7.418 -0.928 1.00 93.38 90 GLU A N 1
ATOM 722 C CA . GLU A 1 90 ? -4.335 8.325 -0.417 1.00 93.38 90 GLU A CA 1
ATOM 723 C C . GLU A 1 90 ? -5.652 7.579 -0.135 1.00 93.38 90 GLU A C 1
ATOM 725 O O . GLU A 1 90 ? -6.325 7.877 0.855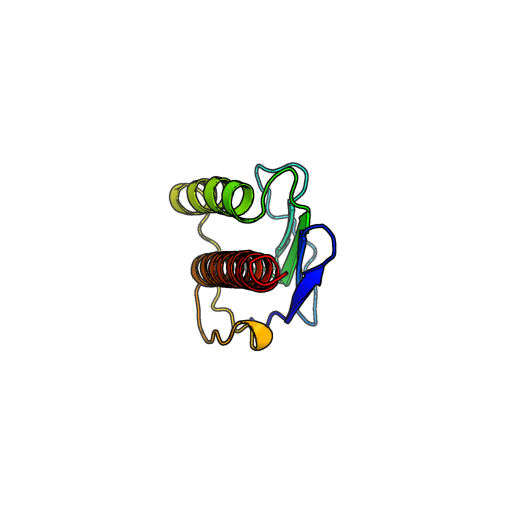 1.00 93.38 90 GLU A O 1
ATOM 730 N N . ALA A 1 91 ? -6.017 6.574 -0.939 1.00 95.81 91 ALA A N 1
ATOM 731 C CA . ALA A 1 91 ? -7.178 5.726 -0.668 1.00 95.81 91 ALA A CA 1
ATOM 732 C C . ALA A 1 91 ? -6.994 4.885 0.608 1.00 95.81 91 ALA A C 1
ATOM 734 O O . ALA A 1 91 ? -7.904 4.843 1.437 1.00 95.81 91 ALA A O 1
ATOM 735 N N . VAL A 1 92 ? -5.806 4.311 0.834 1.00 95.50 92 VAL A N 1
ATOM 736 C CA . VAL A 1 92 ? -5.461 3.619 2.093 1.00 95.50 92 VAL A CA 1
ATOM 737 C C . VAL A 1 92 ? -5.588 4.568 3.290 1.00 95.50 92 VAL A C 1
ATOM 739 O O . VAL A 1 92 ? -6.170 4.225 4.321 1.00 95.50 92 VAL A O 1
ATOM 742 N N . LYS A 1 93 ? -5.106 5.805 3.160 1.00 94.50 93 LYS A N 1
ATOM 743 C CA . LYS A 1 93 ? -5.235 6.826 4.208 1.00 94.50 93 LYS A CA 1
ATOM 744 C C . LYS A 1 93 ? -6.690 7.192 4.495 1.00 94.50 93 LYS A C 1
ATOM 746 O O . LYS A 1 93 ? -7.053 7.334 5.665 1.00 94.50 93 LYS A O 1
ATOM 751 N N . ARG A 1 94 ? -7.538 7.315 3.465 1.00 95.06 94 ARG A N 1
ATOM 752 C CA . ARG A 1 94 ? -8.991 7.506 3.639 1.00 95.06 94 ARG A CA 1
ATOM 753 C C . ARG A 1 94 ? -9.623 6.330 4.382 1.00 95.06 94 ARG A C 1
ATOM 755 O O . ARG A 1 94 ? -10.310 6.569 5.372 1.00 95.06 94 ARG A O 1
ATOM 762 N N . TYR A 1 95 ? -9.296 5.097 3.996 1.00 96.00 95 TYR A N 1
ATOM 763 C CA . TYR A 1 95 ? -9.754 3.888 4.684 1.00 96.00 95 TYR A CA 1
ATOM 764 C C . TYR A 1 95 ? -9.434 3.926 6.188 1.00 96.00 95 TYR A C 1
ATOM 766 O O . TYR A 1 95 ? -10.319 3.734 7.025 1.00 96.00 95 TYR A O 1
ATOM 774 N N . TYR A 1 96 ? -8.193 4.253 6.570 1.00 94.56 96 TYR A N 1
ATOM 775 C CA . TYR A 1 96 ? -7.832 4.349 7.990 1.00 94.56 96 TYR A CA 1
ATOM 776 C C . TYR A 1 96 ? -8.512 5.511 8.711 1.00 94.56 96 TYR A C 1
ATOM 778 O O . TYR A 1 96 ? -8.876 5.363 9.880 1.00 94.56 96 TYR A O 1
ATOM 786 N N . LYS A 1 97 ? -8.725 6.645 8.037 1.00 94.06 97 LYS A N 1
ATOM 787 C CA . LYS A 1 97 ? -9.462 7.780 8.603 1.00 94.06 97 LYS A CA 1
ATOM 788 C C . LYS A 1 97 ? -10.888 7.365 8.969 1.00 94.06 97 LYS A C 1
ATOM 790 O O . LYS A 1 97 ? -11.306 7.559 10.106 1.00 94.06 97 LYS A O 1
ATOM 795 N N . GLU A 1 98 ? -11.597 6.732 8.041 1.00 93.81 98 GLU A N 1
ATOM 796 C CA . GLU A 1 98 ? -12.972 6.257 8.236 1.00 93.81 98 GLU A CA 1
ATOM 797 C C . GLU A 1 98 ? -13.059 5.164 9.305 1.00 93.81 98 GLU A C 1
ATOM 799 O O . GLU A 1 98 ? -13.918 5.213 10.193 1.00 93.81 98 GLU A O 1
ATOM 804 N N . LYS A 1 99 ? -12.120 4.212 9.289 1.00 91.25 99 LYS A N 1
ATOM 805 C CA . LYS A 1 99 ? -12.018 3.144 10.290 1.00 91.25 99 LYS A CA 1
ATOM 806 C C . LYS A 1 99 ? -11.815 3.693 11.704 1.00 91.25 99 LYS A C 1
ATOM 808 O O . LYS A 1 99 ? -12.420 3.189 12.652 1.00 91.25 99 LYS A O 1
ATOM 813 N N . LEU A 1 100 ? -10.971 4.711 11.871 1.00 88.81 100 LEU A N 1
ATOM 814 C CA . LEU A 1 100 ? -10.721 5.341 13.171 1.00 88.81 100 LEU A CA 1
ATOM 815 C C . LEU A 1 100 ? -11.930 6.157 13.653 1.00 88.81 100 LEU A C 1
ATOM 817 O O . LEU A 1 100 ? -12.309 6.032 14.818 1.00 88.81 100 LEU A O 1
ATOM 821 N N . SER A 1 101 ? -12.582 6.915 12.766 1.00 88.50 101 SER A N 1
ATOM 822 C CA . SER A 1 101 ? -13.809 7.659 13.092 1.00 88.50 101 SER A CA 1
ATOM 823 C C . SER A 1 101 ? -14.977 6.739 13.472 1.00 88.50 101 SER A C 1
ATOM 825 O O . SER A 1 101 ? -15.716 7.025 14.415 1.00 88.50 101 SER A O 1
ATOM 827 N N . SER A 1 102 ? -15.110 5.590 12.806 1.00 82.31 102 SER A N 1
ATOM 828 C CA . SER A 1 102 ? -16.138 4.586 13.125 1.00 82.31 102 SER A CA 1
ATOM 829 C C . SER A 1 102 ? -15.917 3.944 14.501 1.00 82.31 102 SER A C 1
ATOM 831 O O . SER A 1 102 ? -16.861 3.707 15.246 1.00 82.31 102 SER A O 1
ATOM 833 N N . LYS A 1 103 ? -14.658 3.723 14.903 1.00 73.88 103 LYS A N 1
ATOM 834 C CA . LYS A 1 103 ? -14.337 3.223 16.253 1.00 73.88 103 LYS A CA 1
ATOM 835 C C . LYS A 1 103 ? -14.630 4.238 17.360 1.00 73.88 103 LYS A C 1
ATOM 837 O O . LYS A 1 103 ? -14.902 3.839 18.492 1.00 73.88 103 LYS A O 1
ATOM 842 N N . GLN A 1 104 ? -14.535 5.534 17.064 1.00 61.03 104 GLN A N 1
ATOM 843 C CA . GLN A 1 104 ? -14.854 6.588 18.029 1.00 61.03 104 GLN A CA 1
ATOM 844 C C . GLN A 1 104 ? -16.363 6.701 18.261 1.00 61.03 104 GLN A C 1
ATOM 846 O O . GLN A 1 104 ? -16.784 6.781 19.410 1.00 61.03 104 GLN A O 1
ATOM 851 N N . THR A 1 105 ? -17.177 6.615 17.206 1.00 58.03 105 THR A N 1
ATOM 852 C CA . THR A 1 105 ? -18.645 6.696 17.319 1.00 58.03 105 THR A CA 1
ATOM 853 C C . THR A 1 105 ? -19.249 5.533 18.108 1.00 58.03 105 THR A C 1
ATOM 855 O O . THR A 1 105 ? -20.176 5.747 18.885 1.00 58.03 105 THR A O 1
ATOM 858 N N . THR A 1 106 ? -18.665 4.332 18.041 1.00 53.78 106 THR A N 1
ATOM 859 C CA . THR A 1 106 ? -19.082 3.194 18.886 1.00 53.78 106 THR A CA 1
ATOM 860 C C . THR A 1 106 ? -18.734 3.331 20.374 1.00 53.78 106 THR A C 1
ATOM 862 O O . THR A 1 106 ? -19.223 2.544 21.175 1.00 53.78 106 THR A O 1
ATOM 865 N N . LYS A 1 107 ? -17.883 4.289 20.775 1.00 50.50 107 LYS A N 1
ATOM 866 C CA . LYS A 1 107 ? -17.482 4.482 22.184 1.00 50.50 107 LYS A CA 1
ATOM 867 C C . LYS A 1 107 ? -18.294 5.549 22.929 1.00 50.50 107 LYS A C 1
ATOM 869 O O . LYS A 1 107 ? -18.129 5.667 24.136 1.00 50.50 107 LYS A O 1
ATOM 874 N N . THR A 1 108 ? -19.147 6.319 22.251 1.00 46.25 108 THR A N 1
ATOM 875 C CA . THR A 1 108 ? -19.891 7.450 22.855 1.00 46.25 108 THR A CA 1
ATOM 876 C C . THR A 1 108 ? -21.350 7.108 23.193 1.00 46.25 108 THR A C 1
ATOM 878 O O . THR A 1 108 ? -22.151 7.988 23.480 1.00 46.25 108 THR A O 1
ATOM 881 N N . THR A 1 109 ? -21.714 5.827 23.185 1.00 46.78 109 THR A N 1
ATOM 882 C CA . THR A 1 109 ? -23.006 5.329 23.687 1.00 46.78 109 THR A CA 1
ATOM 883 C C . THR A 1 109 ? -22.753 4.203 24.685 1.00 46.78 109 THR A C 1
ATOM 885 O O . THR A 1 109 ? -22.823 3.025 24.349 1.00 46.78 109 THR A O 1
ATOM 888 N N . ALA A 1 110 ? -22.391 4.581 25.909 1.00 39.16 110 ALA A N 1
ATOM 889 C CA . ALA A 1 110 ? -22.448 3.739 27.101 1.00 39.16 110 ALA A CA 1
ATOM 890 C C . ALA A 1 110 ? -22.670 4.639 28.319 1.00 39.16 110 ALA A C 1
ATOM 892 O O . ALA A 1 110 ? -21.989 5.689 28.384 1.00 39.16 110 ALA A O 1
#

Foldseek 3Di:
DEWEWDDDPFFIKTAAPDFADDWDDAPDPQWTWTAHPVQATHIIGGGDPDALQVVLVVRLVVCVPPPQRDDFYDYVVLPDGRHGVSVVSVSVNVVSVVVVVVVVVVVPPD

Organism: NCBI:txid1914305

Sequence (110 aa):
MLLHFKDTKSGFRLKADRIGDKELPFPSLLVEVLTNNQGEVTFVDWVFMSSPLEDLKFELSYVKDRVEIPGLYTVPELGIENATFKEVLEAVKRYYKEKLSSKQTTKTTA